Protein AF-A0A350M1U0-F1 (afdb_monomer_lite)

Radius of gyration: 20.66 Å; chains: 1; bounding box: 63×31×52 Å

Sequence (130 aa):
IVILSIAILFTYACSKQEGCIDPNAANYIYEAKKNDGSCLYDLSFWMNTVIHGSVNIMVDQAYRGTLNCAWNSSHPTCGVDTLINTGYQCVLNVAMVPGNHFVRVEAEDGTVWENTYLLKENCLSILITD

Secondary structure (DSSP, 8-state):
-HHHHHHHHHHHTT---BSB--TTSTTB-TT-SB--S---EEEEEEESS---SEEEEEETTEEEEEEE-EE-----SSSS-TT----EEEEEEEEE-SEEEEEEEEETTS-EEEEEEEEPTT--EEEE--

Structure (mmCIF, N/CA/C/O backbone):
data_AF-A0A350M1U0-F1
#
_entry.id   AF-A0A350M1U0-F1
#
loop_
_atom_site.group_PDB
_atom_site.id
_atom_site.type_symbol
_atom_site.label_atom_id
_atom_site.label_alt_id
_atom_site.label_comp_id
_atom_site.label_asym_id
_atom_site.label_entity_id
_atom_site.label_seq_id
_atom_site.pdbx_PDB_ins_code
_atom_site.Cartn_x
_atom_site.Cartn_y
_atom_site.Cartn_z
_atom_site.occupancy
_atom_site.B_iso_or_equiv
_atom_site.auth_seq_id
_atom_site.auth_comp_id
_atom_site.auth_asym_id
_atom_site.auth_atom_id
_atom_site.pdbx_PDB_model_num
ATOM 1 N N . ILE A 1 1 ? -46.082 -15.752 26.859 1.00 55.91 1 ILE A N 1
ATOM 2 C CA . ILE A 1 1 ? -45.962 -14.671 25.847 1.00 55.91 1 ILE A CA 1
ATOM 3 C C . ILE A 1 1 ? -44.896 -13.650 26.261 1.00 55.91 1 ILE A C 1
ATOM 5 O O . ILE A 1 1 ? -43.958 -13.481 25.503 1.00 55.91 1 ILE A O 1
ATOM 9 N N . VAL A 1 2 ? -44.928 -13.095 27.484 1.00 53.41 2 VAL A N 1
ATOM 10 C CA . VAL A 1 2 ? -43.945 -12.088 27.966 1.00 53.41 2 VAL A CA 1
ATOM 11 C C . VAL A 1 2 ? -42.475 -12.568 27.956 1.00 53.41 2 VAL A C 1
ATOM 13 O O . VAL A 1 2 ? -41.586 -11.801 27.596 1.00 53.41 2 VAL A O 1
ATOM 16 N N . ILE A 1 3 ? -42.214 -13.845 28.265 1.00 56.62 3 ILE A N 1
ATOM 17 C CA . ILE A 1 3 ? -40.852 -14.423 28.341 1.00 56.62 3 ILE A CA 1
ATOM 18 C C . ILE A 1 3 ? -40.185 -14.542 26.954 1.00 56.62 3 ILE A C 1
ATOM 20 O O . ILE A 1 3 ? -38.980 -14.339 26.832 1.00 56.62 3 ILE A O 1
ATOM 24 N N . LEU A 1 4 ? -40.967 -14.799 25.895 1.00 54.62 4 LEU A N 1
ATOM 25 C CA . LEU A 1 4 ? -40.452 -14.936 24.525 1.00 54.62 4 LEU A CA 1
ATOM 26 C C . LEU A 1 4 ? -40.030 -13.571 23.952 1.00 54.62 4 LEU A C 1
ATOM 28 O O . LEU A 1 4 ? -39.007 -13.464 23.291 1.00 54.62 4 LEU A O 1
ATOM 32 N N . SER A 1 5 ? -40.771 -12.510 24.283 1.00 57.56 5 SER A N 1
ATOM 33 C CA . SER A 1 5 ? -40.468 -11.122 23.906 1.00 57.56 5 SER A CA 1
ATOM 34 C C . SER A 1 5 ? -39.248 -10.530 24.629 1.00 57.56 5 SER A C 1
ATOM 36 O O . SER A 1 5 ? -38.526 -9.735 24.035 1.00 57.56 5 SER A O 1
ATOM 38 N N . ILE A 1 6 ? -38.967 -10.941 25.874 1.00 57.84 6 ILE A N 1
ATOM 39 C CA . ILE A 1 6 ? -37.757 -10.519 26.607 1.00 57.84 6 ILE A CA 1
ATOM 40 C C . ILE A 1 6 ? -36.511 -11.212 26.037 1.00 57.84 6 ILE A C 1
ATOM 42 O O . ILE A 1 6 ? -35.481 -10.566 25.869 1.00 57.84 6 ILE A O 1
ATOM 46 N N . ALA A 1 7 ? -36.606 -12.493 25.667 1.00 57.97 7 ALA A N 1
ATOM 47 C CA . ALA A 1 7 ? -35.510 -13.210 25.012 1.00 57.97 7 ALA A CA 1
ATOM 48 C C . ALA A 1 7 ? -35.119 -12.567 23.669 1.00 57.97 7 ALA A C 1
ATOM 50 O O . ALA A 1 7 ? -33.934 -12.419 23.383 1.00 57.97 7 ALA A O 1
ATOM 51 N N . ILE A 1 8 ? -36.105 -12.100 22.894 1.00 56.84 8 ILE A N 1
ATOM 52 C CA . ILE A 1 8 ? -35.867 -11.362 21.647 1.00 56.84 8 ILE A CA 1
ATOM 53 C C . ILE A 1 8 ? -35.133 -10.041 21.952 1.00 56.84 8 ILE A C 1
ATOM 55 O O . ILE A 1 8 ? -34.097 -9.775 21.351 1.00 56.84 8 ILE A O 1
ATOM 59 N N . LEU A 1 9 ? -35.561 -9.269 22.959 1.00 54.69 9 LEU A N 1
ATOM 60 C CA . LEU A 1 9 ? -34.880 -8.027 23.373 1.00 54.69 9 LEU A CA 1
ATOM 61 C C . LEU A 1 9 ? -33.425 -8.244 23.842 1.00 54.69 9 LEU A C 1
ATOM 63 O O . LEU A 1 9 ? -32.564 -7.414 23.552 1.00 54.69 9 LEU A O 1
ATOM 67 N N . PHE A 1 10 ? -33.119 -9.363 24.507 1.00 54.66 10 PHE A N 1
ATOM 68 C CA . PHE A 1 10 ? -31.750 -9.693 24.935 1.00 54.66 10 PHE A CA 1
ATOM 69 C C . PHE A 1 10 ? -30.839 -10.158 23.791 1.00 54.66 10 PHE A C 1
ATOM 71 O O . PHE A 1 10 ? -29.629 -9.957 23.870 1.00 54.66 10 PHE A O 1
ATOM 78 N N . THR A 1 11 ? -31.388 -10.733 22.717 1.00 54.62 11 THR A N 1
ATOM 79 C CA . THR A 1 11 ? -30.583 -11.121 21.543 1.00 54.62 11 THR A CA 1
ATOM 80 C C . THR A 1 11 ? -30.165 -9.937 20.667 1.00 54.62 11 THR A C 1
ATOM 82 O O . THR A 1 11 ? -29.134 -10.014 20.007 1.00 54.62 11 THR A O 1
ATOM 85 N N . TYR A 1 12 ? -30.903 -8.820 20.703 1.00 57.28 12 TYR A N 1
ATOM 86 C CA . TYR A 1 12 ? -30.567 -7.601 19.950 1.00 57.28 12 TYR A CA 1
ATOM 87 C C . TYR A 1 12 ? -29.674 -6.618 20.724 1.00 57.28 12 TYR A C 1
ATOM 89 O O . TYR A 1 12 ? -29.024 -5.775 20.114 1.00 57.28 12 TYR A O 1
ATOM 97 N N . ALA A 1 13 ? -29.578 -6.732 22.054 1.00 56.41 13 ALA A N 1
ATOM 98 C CA . ALA A 1 13 ? -28.771 -5.826 22.882 1.00 56.41 13 ALA A CA 1
ATOM 99 C C . ALA A 1 13 ? -27.245 -6.024 22.744 1.00 56.41 13 ALA A C 1
ATOM 101 O O . ALA A 1 13 ? -26.467 -5.252 23.304 1.00 56.41 13 ALA A O 1
ATOM 102 N N . CYS A 1 14 ? -26.803 -7.043 22.004 1.00 61.19 14 CYS A N 1
ATOM 103 C CA . CYS A 1 14 ? -25.392 -7.331 21.761 1.00 61.19 14 CYS A CA 1
ATOM 104 C C . CYS A 1 14 ? -25.128 -7.621 20.277 1.00 61.19 14 CYS A C 1
ATOM 106 O O . CYS A 1 14 ? -24.394 -8.546 19.936 1.00 61.19 14 CYS A O 1
ATOM 108 N N . SER A 1 15 ? -25.690 -6.823 19.362 1.00 63.97 15 SER A N 1
ATOM 109 C CA . SER A 1 15 ? -25.039 -6.658 18.061 1.00 63.97 15 SER A CA 1
ATOM 110 C C . SER A 1 15 ? -23.748 -5.883 18.316 1.00 63.97 15 SER A C 1
ATOM 112 O O . SER A 1 15 ? -23.708 -4.653 18.251 1.00 63.97 15 SER A O 1
ATOM 114 N N . LYS A 1 16 ? -22.699 -6.596 18.735 1.00 66.69 16 LYS A N 1
ATOM 115 C CA . LYS A 1 16 ? -21.353 -6.042 18.790 1.00 66.69 16 LYS A CA 1
ATOM 116 C C . LYS A 1 16 ? -21.065 -5.564 17.377 1.00 66.69 16 LYS A C 1
ATOM 118 O O . LYS A 1 16 ? -20.960 -6.379 16.472 1.00 66.69 16 LYS A O 1
ATOM 123 N N . GLN A 1 17 ? -21.070 -4.254 17.182 1.00 81.38 17 GLN A N 1
ATOM 124 C CA . GLN A 1 17 ? -20.824 -3.684 15.874 1.00 81.38 17 GLN A CA 1
ATOM 125 C C . GLN A 1 17 ? -19.356 -3.948 15.567 1.00 81.38 17 GLN A C 1
ATOM 127 O O . GLN A 1 17 ? -18.468 -3.374 16.202 1.00 81.38 17 GLN A O 1
ATOM 132 N N . GLU A 1 18 ? -19.123 -4.941 14.719 1.00 89.50 18 GLU A N 1
ATOM 133 C CA . GLU A 1 18 ? -17.804 -5.289 14.215 1.00 89.50 18 GLU A CA 1
ATOM 134 C C . GLU A 1 18 ? -17.608 -4.574 12.878 1.00 89.50 18 GLU A C 1
ATOM 136 O O . GLU A 1 18 ? -18.566 -4.345 12.137 1.00 89.50 18 GLU A O 1
ATOM 141 N N . GLY A 1 19 ? -16.383 -4.141 12.627 1.00 90.50 19 GLY A N 1
ATOM 142 C CA . GLY A 1 19 ? -16.031 -3.325 11.475 1.00 90.50 19 GLY A CA 1
ATOM 143 C C . GLY A 1 19 ? -14.646 -2.732 11.657 1.00 90.50 19 GLY A C 1
ATOM 144 O O . GLY A 1 19 ? -14.083 -2.804 12.753 1.00 90.50 19 GLY A O 1
ATOM 145 N N . CYS A 1 20 ? -14.099 -2.110 10.617 1.00 93.69 20 CYS A N 1
ATOM 146 C CA . CYS A 1 20 ? -12.825 -1.428 10.761 1.00 93.69 20 CYS A CA 1
ATOM 147 C C . CYS A 1 20 ? -12.945 -0.252 11.746 1.00 93.69 20 CYS A C 1
ATOM 149 O O . CYS A 1 20 ? -13.771 0.642 11.563 1.00 93.69 20 CYS A O 1
ATOM 151 N N . ILE A 1 21 ? -12.103 -0.250 12.782 1.00 93.19 21 ILE A N 1
ATOM 152 C CA . ILE A 1 21 ? -12.058 0.809 13.808 1.00 93.19 21 ILE A CA 1
ATOM 153 C C . ILE A 1 21 ? -10.885 1.779 13.616 1.00 93.19 21 ILE A C 1
ATOM 155 O O . ILE A 1 21 ? -10.698 2.670 14.443 1.00 93.19 21 ILE A O 1
ATOM 159 N N . ASP A 1 22 ? -10.078 1.594 12.568 1.00 90.56 22 ASP A N 1
ATOM 160 C CA . ASP A 1 22 ? -8.962 2.485 12.255 1.00 90.56 22 ASP A CA 1
ATOM 161 C C . ASP A 1 22 ? -9.478 3.716 11.487 1.00 90.56 22 ASP A C 1
ATOM 163 O O . ASP A 1 22 ? -9.986 3.550 10.377 1.00 90.56 22 ASP A O 1
ATOM 167 N N . PRO A 1 23 ? -9.362 4.941 12.036 1.00 90.19 23 PRO A N 1
ATOM 168 C CA . PRO A 1 23 ? -9.839 6.159 11.379 1.00 90.19 23 PRO A CA 1
ATOM 169 C C . PRO A 1 23 ? -9.092 6.507 10.083 1.00 90.19 23 PRO A C 1
ATOM 171 O O . PRO A 1 23 ? -9.576 7.341 9.322 1.00 90.19 23 PRO A O 1
ATOM 174 N N . ASN A 1 24 ? -7.933 5.899 9.827 1.00 85.62 24 ASN A N 1
ATOM 175 C CA . ASN A 1 24 ? -7.175 6.090 8.592 1.00 85.62 24 ASN A CA 1
ATOM 176 C C . ASN A 1 24 ? -7.555 5.079 7.495 1.00 85.62 24 ASN A C 1
ATOM 178 O O . ASN A 1 24 ? -7.043 5.174 6.380 1.00 85.62 24 ASN A O 1
ATOM 182 N N . ALA A 1 25 ? -8.411 4.096 7.793 1.00 88.00 25 ALA A N 1
ATOM 183 C CA . ALA A 1 25 ? -8.886 3.141 6.801 1.00 88.00 25 ALA A CA 1
ATOM 184 C C . ALA A 1 25 ? -10.024 3.734 5.957 1.00 88.00 25 ALA A C 1
ATOM 186 O O . ALA A 1 25 ? -10.938 4.383 6.469 1.00 88.00 25 ALA A O 1
ATOM 187 N N . ALA A 1 26 ? -10.030 3.428 4.661 1.00 88.19 26 ALA A N 1
ATOM 188 C CA . ALA A 1 26 ? -11.053 3.857 3.709 1.00 88.19 26 ALA A CA 1
ATOM 189 C C . ALA A 1 26 ? -12.461 3.326 4.049 1.00 88.19 26 ALA A C 1
ATOM 191 O O . ALA A 1 26 ? -13.465 3.900 3.632 1.00 88.19 26 ALA A O 1
ATOM 192 N N . ASN A 1 27 ? -12.549 2.235 4.815 1.00 91.00 27 ASN A N 1
ATOM 193 C CA . ASN A 1 27 ? -13.795 1.618 5.272 1.00 91.00 27 ASN A CA 1
ATOM 194 C C . ASN A 1 27 ? -13.999 1.718 6.796 1.00 91.00 27 ASN A C 1
ATOM 196 O O . ASN A 1 27 ? -14.627 0.840 7.389 1.00 91.00 27 ASN A O 1
ATOM 200 N N . TYR A 1 28 ? -13.472 2.769 7.432 1.00 92.12 28 TYR A N 1
ATOM 201 C CA . TYR A 1 28 ? -13.704 3.053 8.848 1.00 92.12 28 TYR A CA 1
ATOM 202 C C . TYR A 1 28 ? -15.202 3.126 9.194 1.00 92.12 28 TYR A C 1
ATOM 204 O O . TYR A 1 28 ? -15.974 3.847 8.558 1.00 92.12 28 TYR A O 1
ATOM 212 N N . ILE A 1 29 ? -15.610 2.422 10.253 1.00 93.44 29 ILE A N 1
ATOM 213 C CA . ILE A 1 29 ? -16.973 2.443 10.790 1.00 93.44 29 ILE A CA 1
ATOM 214 C C . ILE A 1 29 ? -16.924 3.034 12.197 1.00 93.44 29 ILE A C 1
ATOM 216 O O . ILE A 1 29 ? -16.555 2.359 13.154 1.00 93.44 29 ILE A O 1
ATOM 220 N N . TYR A 1 30 ? -17.350 4.291 12.343 1.00 93.12 30 TYR A N 1
ATOM 221 C CA . TYR A 1 30 ? -17.261 5.018 13.618 1.00 93.12 30 TYR A CA 1
ATOM 222 C C . TYR A 1 30 ? -18.030 4.364 14.776 1.00 93.12 30 TYR A C 1
ATOM 224 O O . TYR A 1 30 ? -17.680 4.535 15.942 1.00 93.12 30 TYR A O 1
ATOM 232 N N . GLU A 1 31 ? -19.087 3.617 14.463 1.00 90.19 31 GLU A N 1
ATOM 233 C CA . GLU A 1 31 ? -19.906 2.917 15.451 1.00 90.19 31 GLU A CA 1
ATOM 234 C C . GLU A 1 31 ? -19.348 1.527 15.810 1.00 90.19 31 GLU A C 1
ATOM 236 O O . GLU A 1 31 ? -19.786 0.918 16.793 1.00 90.19 31 GLU A O 1
ATOM 241 N N . ALA A 1 32 ? -18.380 1.008 15.041 1.00 88.94 32 ALA A N 1
ATOM 242 C CA . ALA A 1 32 ? -17.771 -0.284 15.312 1.00 88.94 32 ALA A CA 1
ATOM 243 C C . ALA A 1 32 ? -16.971 -0.235 16.620 1.00 88.94 32 ALA A C 1
ATOM 245 O O . ALA A 1 32 ? -16.130 0.629 16.854 1.00 88.94 32 ALA A O 1
ATOM 246 N N . LYS A 1 33 ? -17.241 -1.201 17.499 1.00 87.94 33 LYS A N 1
ATOM 247 C CA . LYS A 1 33 ? -16.603 -1.325 18.821 1.00 87.94 33 LYS A CA 1
ATOM 248 C C . LYS A 1 33 ? -15.516 -2.393 18.848 1.00 87.94 33 LYS A C 1
ATOM 250 O O . LYS A 1 33 ? -14.849 -2.566 19.868 1.00 87.94 33 LYS A O 1
ATOM 255 N N . LYS A 1 34 ? -15.369 -3.159 17.768 1.00 88.62 34 LYS A N 1
ATOM 256 C CA . LYS A 1 34 ? -14.341 -4.188 17.616 1.00 88.62 34 LYS A CA 1
ATOM 257 C C . LYS A 1 34 ? -13.904 -4.273 16.163 1.00 88.62 34 LYS A C 1
ATOM 259 O O . LYS A 1 34 ? -14.752 -4.392 15.287 1.00 88.62 34 LYS A O 1
ATOM 264 N N . ASN A 1 35 ? -12.586 -4.278 15.967 1.00 90.00 35 ASN A N 1
ATOM 265 C CA . ASN A 1 35 ? -11.985 -4.538 14.669 1.00 90.00 35 ASN A CA 1
ATOM 266 C C . ASN A 1 35 ? -12.356 -5.950 14.194 1.00 90.00 35 ASN A C 1
ATOM 268 O O . ASN A 1 35 ? -12.168 -6.917 14.941 1.00 90.00 35 ASN A O 1
ATOM 272 N N . ASP A 1 36 ? -12.872 -6.058 12.976 1.00 89.88 36 ASP A N 1
ATOM 273 C CA . ASP A 1 36 ? -13.148 -7.326 12.294 1.00 89.88 36 ASP A CA 1
ATOM 274 C C . ASP A 1 36 ? -12.000 -7.769 11.368 1.00 89.88 36 ASP A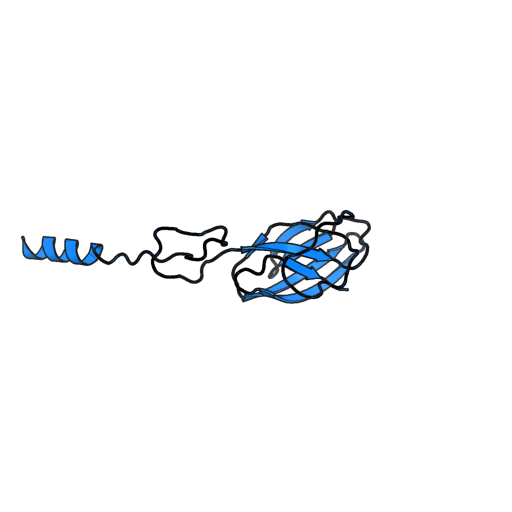 C 1
ATOM 276 O O . ASP A 1 36 ? -12.054 -8.857 10.801 1.00 89.88 36 ASP A O 1
ATOM 280 N N . GLY A 1 37 ? -10.948 -6.951 11.235 1.00 87.94 37 GLY A N 1
ATOM 281 C CA . GLY A 1 37 ? -9.810 -7.209 10.352 1.00 87.94 37 GLY A CA 1
ATOM 282 C C . GLY A 1 37 ? -10.076 -6.865 8.884 1.00 87.94 37 GLY A C 1
ATOM 283 O O . GLY A 1 37 ? -9.249 -7.185 8.036 1.00 87.94 37 GLY A O 1
ATOM 284 N N . SER A 1 38 ? -11.201 -6.212 8.569 1.00 90.44 38 SER A N 1
ATOM 285 C CA . SER A 1 38 ? -11.568 -5.831 7.199 1.00 90.44 38 SER A CA 1
ATOM 286 C C . SER A 1 38 ? -10.983 -4.491 6.747 1.00 90.44 38 SER A C 1
ATOM 288 O O . SER A 1 38 ? -11.303 -4.044 5.648 1.00 90.44 38 SER A O 1
ATOM 290 N N . CYS A 1 39 ? -10.169 -3.823 7.571 1.00 91.38 39 CYS A N 1
ATOM 291 C CA . CYS A 1 39 ? -9.636 -2.493 7.281 1.00 91.38 39 CYS A CA 1
ATOM 292 C C . CYS A 1 39 ? -8.943 -2.429 5.915 1.00 91.38 39 CYS A C 1
ATOM 294 O O . CYS A 1 39 ? -8.042 -3.214 5.630 1.00 91.38 39 CYS A O 1
ATOM 296 N N . LEU A 1 40 ? -9.364 -1.473 5.093 1.00 90.50 40 LEU A N 1
ATOM 297 C CA . LEU A 1 40 ? -8.817 -1.194 3.776 1.00 90.50 40 LEU A CA 1
ATOM 298 C C . LEU A 1 40 ? -8.027 0.106 3.827 1.00 90.50 40 LEU A C 1
ATOM 300 O O . LEU A 1 40 ? -8.553 1.131 4.254 1.00 90.50 40 LEU A O 1
ATOM 304 N N . TYR A 1 41 ? -6.790 0.077 3.353 1.00 85.44 41 TYR A N 1
ATOM 305 C CA . TYR A 1 41 ? -5.919 1.246 3.299 1.00 85.44 41 TYR A CA 1
ATOM 306 C C . TYR A 1 41 ? -5.620 1.604 1.849 1.00 85.44 41 TYR A C 1
ATOM 308 O O . TYR A 1 41 ? -5.337 0.714 1.043 1.00 85.44 41 TYR A O 1
ATOM 316 N N . ASP A 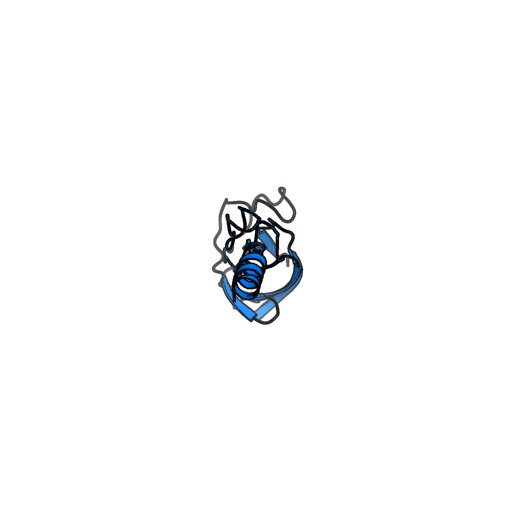1 42 ? -5.688 2.896 1.527 1.00 84.00 42 ASP A N 1
ATOM 317 C CA . ASP A 1 42 ? -5.346 3.403 0.201 1.00 84.00 42 ASP A CA 1
ATOM 318 C C . ASP A 1 42 ? -3.831 3.364 0.010 1.00 84.00 42 ASP A C 1
ATOM 320 O O . ASP A 1 42 ? -3.074 4.121 0.619 1.00 84.00 42 ASP A O 1
ATOM 324 N N . LEU A 1 43 ? -3.389 2.444 -0.839 1.00 79.19 43 LEU A N 1
ATOM 325 C CA . LEU A 1 43 ? -1.985 2.224 -1.131 1.00 79.19 43 LEU A CA 1
ATOM 326 C C . LEU A 1 43 ? -1.555 3.002 -2.375 1.00 79.19 43 LEU A C 1
ATOM 328 O O . LEU A 1 43 ? -2.235 2.925 -3.391 1.00 79.19 43 LEU A O 1
ATOM 332 N N . SER A 1 44 ? -0.405 3.675 -2.314 1.00 77.38 44 SER A N 1
ATOM 333 C CA . SER A 1 44 ? 0.285 4.323 -3.437 1.00 77.38 44 SER A CA 1
ATOM 334 C C . SER A 1 44 ? 1.561 3.570 -3.830 1.00 77.38 44 SER A C 1
ATOM 336 O O . SER A 1 44 ? 2.385 3.228 -2.983 1.00 77.38 44 SER A O 1
ATOM 338 N N . PHE A 1 45 ? 1.785 3.368 -5.123 1.00 76.69 45 PHE A N 1
ATOM 339 C CA . PHE A 1 45 ? 2.999 2.730 -5.639 1.00 76.69 45 PHE A CA 1
ATOM 340 C C . PHE A 1 45 ? 4.068 3.779 -6.005 1.00 76.69 45 PHE A C 1
ATOM 342 O O . PHE A 1 45 ? 3.755 4.901 -6.394 1.00 76.69 45 PHE A O 1
ATOM 349 N N . TRP A 1 46 ? 5.346 3.449 -5.839 1.00 72.62 46 TRP A N 1
ATOM 350 C CA . TRP A 1 46 ? 6.480 4.340 -6.116 1.00 72.62 46 TRP A CA 1
ATOM 351 C C . TRP A 1 46 ? 7.569 3.583 -6.856 1.00 72.62 46 TRP A C 1
ATOM 353 O O . TRP A 1 46 ? 7.734 2.393 -6.611 1.00 72.62 46 TRP A O 1
ATOM 363 N N . MET A 1 47 ? 8.322 4.256 -7.729 1.00 71.19 47 MET A N 1
ATOM 364 C CA . MET A 1 47 ? 9.436 3.643 -8.460 1.00 71.19 47 MET A CA 1
ATOM 365 C C . MET A 1 47 ? 10.679 4.541 -8.394 1.00 71.19 47 MET A C 1
ATOM 367 O O . MET A 1 47 ? 10.591 5.762 -8.541 1.00 71.19 47 MET A O 1
ATOM 371 N N . ASN A 1 48 ? 11.844 3.942 -8.141 1.00 64.56 48 ASN A N 1
ATOM 372 C CA . ASN A 1 48 ? 13.139 4.639 -8.069 1.00 64.56 48 ASN A CA 1
ATOM 373 C C . ASN A 1 48 ? 13.784 4.853 -9.453 1.00 64.56 48 ASN A C 1
ATOM 375 O O . ASN A 1 48 ? 14.599 5.761 -9.612 1.00 64.56 48 ASN A O 1
ATOM 379 N N . THR A 1 49 ? 13.410 4.046 -10.444 1.00 61.53 49 THR A N 1
ATOM 380 C CA . THR A 1 49 ? 13.964 4.079 -11.801 1.00 61.53 49 THR A CA 1
ATOM 381 C C . THR A 1 49 ? 13.049 4.825 -12.767 1.00 61.53 49 THR A C 1
ATOM 383 O O . THR A 1 49 ? 11.825 4.857 -12.621 1.00 61.53 49 THR A O 1
ATOM 386 N N . VAL A 1 50 ? 13.662 5.463 -13.766 1.00 60.38 50 VAL A N 1
ATOM 387 C CA . VAL A 1 50 ? 12.937 6.158 -14.824 1.00 60.38 50 VAL A CA 1
ATOM 388 C C . VAL A 1 50 ? 12.206 5.136 -15.685 1.00 60.38 50 VAL A C 1
ATOM 390 O O . VAL A 1 50 ? 12.837 4.407 -16.446 1.00 60.38 50 VAL A O 1
ATOM 393 N N . ILE A 1 51 ? 10.877 5.143 -15.632 1.00 62.53 51 ILE A N 1
ATOM 394 C CA . ILE A 1 51 ? 10.066 4.481 -16.649 1.00 62.53 51 ILE A CA 1
ATOM 395 C C . ILE A 1 51 ? 9.500 5.552 -17.569 1.00 62.53 51 ILE A C 1
ATOM 397 O O . ILE A 1 51 ? 8.691 6.385 -17.164 1.00 62.53 51 ILE A O 1
ATOM 401 N N . HIS A 1 52 ? 9.951 5.544 -18.822 1.00 58.09 52 HIS A N 1
ATOM 402 C CA . HIS A 1 52 ? 9.385 6.365 -19.887 1.00 58.09 52 HIS A CA 1
ATOM 403 C C . HIS A 1 52 ? 8.161 5.647 -20.468 1.00 58.09 52 HIS A C 1
ATOM 405 O O . HIS A 1 52 ? 8.217 5.138 -21.582 1.00 58.09 52 HIS A O 1
ATOM 411 N N . GLY A 1 53 ? 7.074 5.549 -19.703 1.00 66.88 53 GLY A N 1
ATOM 412 C CA . GLY A 1 53 ? 5.877 4.863 -20.179 1.00 66.88 53 GLY A CA 1
ATOM 413 C C . GLY A 1 53 ? 4.857 4.551 -19.098 1.00 66.88 53 GLY A C 1
ATOM 414 O O . GLY A 1 53 ? 5.027 4.876 -17.920 1.00 66.88 53 GLY A O 1
ATOM 415 N N . SER A 1 54 ? 3.776 3.921 -19.536 1.00 76.56 54 SER A N 1
ATOM 416 C CA . SER A 1 54 ? 2.734 3.395 -18.667 1.00 76.56 54 SER A CA 1
ATOM 417 C C . SER A 1 54 ? 3.123 1.999 -18.165 1.00 76.56 54 SER A C 1
ATOM 419 O O . SER A 1 54 ? 3.603 1.177 -18.945 1.00 76.56 54 SER A O 1
ATOM 421 N N . VAL A 1 55 ? 2.901 1.707 -16.879 1.00 83.00 55 VAL A N 1
ATOM 422 C CA . VAL A 1 55 ? 3.111 0.359 -16.314 1.00 83.00 55 VAL A CA 1
ATOM 423 C C . VAL A 1 55 ? 1.822 -0.222 -15.761 1.00 83.00 55 VAL A C 1
ATOM 425 O O . VAL A 1 55 ? 1.040 0.464 -15.112 1.00 83.00 55 VAL A O 1
ATOM 428 N N . ASN A 1 56 ? 1.583 -1.502 -16.001 1.00 88.56 56 ASN A N 1
ATOM 429 C CA . ASN A 1 56 ? 0.431 -2.223 -15.483 1.00 88.56 56 ASN A CA 1
ATOM 430 C C . ASN A 1 56 ? 0.760 -2.812 -14.114 1.00 88.56 56 ASN A C 1
ATOM 432 O O . ASN A 1 56 ? 1.747 -3.530 -13.970 1.00 88.56 56 ASN A O 1
ATOM 436 N N . ILE A 1 57 ? -0.086 -2.541 -13.122 1.00 87.56 57 ILE A N 1
ATOM 437 C CA . ILE A 1 57 ? 0.040 -3.097 -11.776 1.00 87.56 57 ILE A CA 1
ATOM 438 C C . ILE A 1 57 ? -0.935 -4.248 -11.611 1.00 87.56 57 ILE A C 1
ATOM 440 O O . ILE A 1 57 ? -2.152 -4.092 -11.747 1.00 87.56 57 ILE A O 1
ATOM 444 N N . MET A 1 58 ? -0.390 -5.403 -11.255 1.00 90.38 58 MET A N 1
ATOM 445 C CA . MET A 1 58 ? -1.139 -6.560 -10.801 1.00 90.38 58 MET A CA 1
ATOM 446 C C . MET A 1 58 ? -0.806 -6.845 -9.344 1.00 90.38 58 MET A C 1
ATOM 448 O O . MET A 1 58 ? 0.349 -6.797 -8.932 1.00 90.38 58 MET A O 1
ATOM 452 N N . VAL A 1 59 ? -1.833 -7.160 -8.567 1.00 89.62 59 VAL A N 1
ATOM 453 C CA . VAL A 1 59 ? -1.719 -7.494 -7.150 1.00 89.62 59 VAL A CA 1
ATOM 454 C C . VAL A 1 59 ? -2.513 -8.761 -6.902 1.00 89.62 59 VAL A C 1
ATOM 456 O O . VAL A 1 59 ? -3.696 -8.805 -7.235 1.00 89.62 59 VAL A O 1
ATOM 459 N N . ASP A 1 60 ? -1.867 -9.783 -6.348 1.00 91.38 60 ASP A N 1
ATOM 460 C CA . ASP A 1 60 ? -2.435 -11.119 -6.137 1.00 91.38 60 ASP A CA 1
ATOM 461 C C . ASP A 1 60 ? -3.120 -11.655 -7.401 1.00 91.38 60 ASP A C 1
ATOM 463 O O . ASP A 1 60 ? -4.250 -12.135 -7.375 1.00 91.38 60 ASP A O 1
ATOM 467 N N . GLN A 1 61 ? -2.431 -11.513 -8.540 1.00 89.56 61 GLN A N 1
ATOM 468 C CA . GLN A 1 61 ? -2.906 -11.918 -9.872 1.00 89.56 61 GLN A CA 1
ATOM 469 C C . GLN A 1 61 ? -4.132 -11.143 -10.395 1.00 89.56 61 GLN A C 1
ATOM 471 O O . GLN A 1 61 ? -4.649 -11.467 -11.463 1.00 89.56 61 GLN A O 1
ATOM 476 N N . ALA A 1 62 ? -4.575 -10.093 -9.703 1.00 90.94 62 ALA A N 1
ATOM 477 C CA . ALA A 1 62 ? -5.625 -9.198 -10.170 1.00 90.94 62 ALA A CA 1
ATOM 478 C C . ALA A 1 62 ? -5.023 -7.907 -10.731 1.00 90.94 62 ALA A C 1
ATOM 480 O O . ALA A 1 62 ? -4.271 -7.211 -10.048 1.00 90.94 62 ALA A O 1
ATOM 481 N N . TYR A 1 63 ? -5.390 -7.553 -11.961 1.00 90.75 63 TYR A N 1
ATOM 482 C CA . 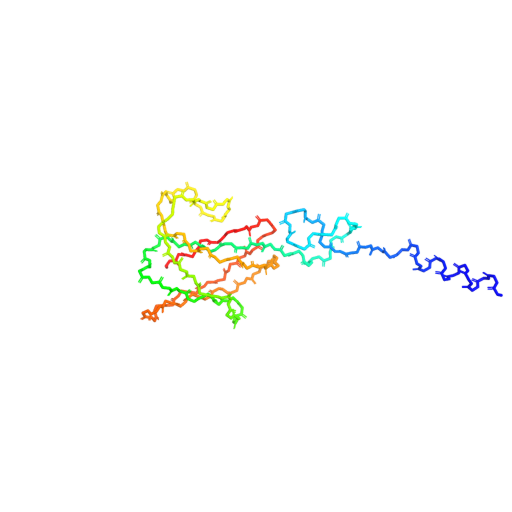TYR A 1 63 ? -5.053 -6.251 -12.530 1.00 90.75 63 TYR A CA 1
ATOM 483 C C . TYR A 1 63 ? -5.736 -5.132 -11.731 1.00 90.75 63 TYR A C 1
ATOM 485 O O . TYR A 1 63 ? -6.951 -5.155 -11.523 1.00 90.75 63 TYR A O 1
ATOM 493 N N . ARG A 1 64 ? -4.947 -4.164 -11.258 1.00 89.06 64 ARG A N 1
ATOM 494 C CA . ARG A 1 64 ? -5.422 -3.026 -10.456 1.00 89.06 64 ARG A CA 1
ATOM 495 C C . ARG A 1 64 ? -5.519 -1.738 -11.252 1.00 89.06 64 ARG A C 1
ATOM 497 O O . ARG A 1 64 ? -6.346 -0.893 -10.926 1.00 89.06 64 ARG A O 1
ATOM 504 N N . GLY A 1 65 ? -4.701 -1.592 -12.284 1.00 86.62 65 GLY A N 1
ATOM 505 C CA . GLY A 1 65 ? -4.707 -0.406 -13.119 1.00 86.62 65 GLY A CA 1
ATOM 506 C C . GLY A 1 65 ? -3.388 -0.200 -13.836 1.00 86.62 65 GLY A C 1
ATOM 507 O O . GLY A 1 65 ? -2.414 -0.927 -13.632 1.00 86.62 65 GLY A O 1
ATOM 508 N N . THR A 1 66 ? -3.381 0.827 -14.671 1.00 83.38 66 THR A N 1
ATOM 509 C CA . THR A 1 66 ? -2.189 1.307 -15.354 1.00 83.38 66 THR A CA 1
ATOM 510 C C . THR A 1 66 ? -1.721 2.581 -14.668 1.00 83.38 66 THR A C 1
ATOM 512 O O . THR A 1 66 ? -2.467 3.550 -14.535 1.00 83.38 66 THR A O 1
ATOM 515 N N . LEU A 1 67 ? -0.479 2.560 -14.216 1.00 76.75 67 LEU A N 1
ATOM 516 C CA . LEU A 1 67 ? 0.237 3.695 -13.684 1.00 76.75 67 LEU A CA 1
ATOM 517 C C . LEU A 1 67 ? 0.827 4.520 -14.815 1.00 76.75 67 LEU A C 1
ATOM 519 O O . LEU A 1 67 ? 1.575 4.006 -15.643 1.00 76.75 67 LEU A O 1
ATOM 523 N N . ASN A 1 68 ? 0.541 5.817 -14.794 1.00 73.12 68 ASN A N 1
ATOM 524 C CA . ASN A 1 68 ? 1.294 6.793 -15.563 1.00 73.12 68 ASN A CA 1
ATOM 525 C C . ASN A 1 68 ? 2.328 7.409 -14.631 1.00 73.12 68 ASN A C 1
ATOM 527 O O . ASN A 1 68 ? 1.985 8.142 -13.703 1.00 73.12 68 ASN A O 1
ATOM 531 N N . CYS A 1 69 ? 3.588 7.071 -14.861 1.00 72.44 69 CYS A N 1
ATOM 532 C CA . CYS A 1 69 ? 4.691 7.611 -14.093 1.00 72.44 69 CYS A CA 1
ATOM 533 C C . CYS A 1 69 ? 5.028 9.009 -14.615 1.00 72.44 69 CYS A C 1
ATOM 535 O O . CYS A 1 69 ? 5.301 9.202 -15.799 1.00 72.44 69 CYS A O 1
ATOM 537 N N . ALA A 1 70 ? 5.008 9.995 -13.725 1.00 67.50 70 ALA A N 1
ATOM 538 C CA . ALA A 1 70 ? 5.480 11.340 -14.013 1.00 67.50 70 ALA A CA 1
ATOM 539 C C . ALA A 1 70 ? 6.529 11.732 -12.973 1.00 67.50 70 ALA A C 1
ATOM 541 O O . ALA A 1 70 ? 6.517 11.255 -11.835 1.00 67.50 70 ALA A O 1
ATOM 542 N N . TRP A 1 71 ? 7.451 12.609 -13.360 1.00 64.19 71 TRP A N 1
ATOM 543 C CA . TRP A 1 71 ? 8.376 13.187 -12.394 1.00 64.19 71 TRP A CA 1
ATOM 544 C C . TRP A 1 71 ? 7.573 14.006 -11.374 1.00 64.19 71 TRP A C 1
ATOM 546 O O . TRP A 1 71 ? 6.825 14.906 -11.758 1.00 64.19 71 TRP A O 1
ATOM 556 N N . ASN A 1 72 ? 7.695 13.685 -10.086 1.00 58.41 72 ASN A N 1
ATOM 557 C CA . ASN A 1 72 ? 7.041 14.420 -9.005 1.00 58.41 72 ASN A CA 1
ATOM 558 C C . ASN A 1 72 ? 8.018 14.582 -7.835 1.00 58.41 72 ASN A C 1
ATOM 560 O O . ASN A 1 72 ? 8.814 13.693 -7.549 1.00 58.41 72 ASN A O 1
ATOM 564 N N . SER A 1 73 ? 7.934 15.720 -7.153 1.00 56.81 73 SER A N 1
ATOM 565 C CA . SER A 1 73 ? 8.686 16.047 -5.940 1.00 56.81 73 SER A CA 1
ATOM 566 C C . SER A 1 73 ? 7.983 15.631 -4.638 1.00 56.81 73 SER A C 1
ATOM 568 O O . SER A 1 73 ? 8.480 15.926 -3.554 1.00 56.81 73 SER A O 1
ATOM 570 N N . SER A 1 74 ? 6.801 15.018 -4.717 1.00 56.53 74 SER A N 1
ATOM 571 C CA . SER A 1 74 ? 6.067 14.499 -3.556 1.00 56.53 74 SER A CA 1
ATOM 572 C C . SER A 1 74 ? 6.705 13.195 -3.082 1.00 56.53 74 SER A C 1
ATOM 574 O O . SER A 1 74 ? 7.253 12.462 -3.898 1.00 56.53 74 SER A O 1
ATOM 576 N N . HIS A 1 75 ? 6.648 12.905 -1.781 1.00 58.56 75 HIS A N 1
ATOM 577 C CA . HIS A 1 75 ? 7.351 11.775 -1.161 1.00 58.56 75 HIS A CA 1
ATOM 578 C C . HIS A 1 75 ? 6.370 10.847 -0.422 1.00 58.56 75 HIS A C 1
ATOM 580 O O . HIS A 1 75 ? 5.408 11.352 0.168 1.00 58.56 75 HIS A O 1
ATOM 586 N N . PRO A 1 76 ? 6.593 9.520 -0.410 1.00 55.47 76 PRO A N 1
ATOM 587 C CA . PRO A 1 76 ? 5.812 8.604 0.410 1.00 55.47 76 PRO A CA 1
ATOM 588 C C . PRO A 1 76 ? 6.057 8.827 1.905 1.00 55.47 76 PRO A C 1
ATOM 590 O O . PRO A 1 76 ? 7.164 9.144 2.336 1.00 55.47 76 PRO A O 1
ATOM 593 N N . THR A 1 77 ? 5.018 8.623 2.714 1.00 55.81 77 THR A N 1
ATOM 594 C CA . THR A 1 77 ? 5.055 8.792 4.177 1.00 55.81 77 THR A CA 1
ATOM 595 C C . THR A 1 77 ? 5.457 7.516 4.927 1.00 55.81 77 THR A C 1
ATOM 597 O O . THR A 1 77 ? 5.637 7.553 6.144 1.00 55.81 77 THR A O 1
ATOM 600 N N . CYS A 1 78 ? 5.616 6.385 4.230 1.00 55.94 78 CYS A N 1
ATOM 601 C CA . CYS A 1 78 ? 6.031 5.101 4.803 1.00 55.94 78 CYS A CA 1
ATOM 602 C C . CYS A 1 78 ? 6.633 4.162 3.735 1.00 55.94 78 CYS A C 1
ATOM 604 O O . CYS A 1 78 ? 6.434 4.378 2.542 1.00 55.94 78 CYS A O 1
ATOM 606 N N . GLY A 1 79 ? 7.342 3.109 4.165 1.00 53.06 79 GLY A N 1
ATOM 607 C CA . GLY A 1 79 ? 7.902 2.096 3.259 1.00 53.06 79 GLY A CA 1
ATOM 608 C C . GLY A 1 79 ? 9.239 2.507 2.636 1.00 53.06 79 GLY A C 1
ATOM 609 O O . GLY A 1 79 ? 9.277 2.948 1.502 1.00 53.06 79 GLY A O 1
ATOM 610 N N . VAL A 1 80 ? 10.305 2.316 3.422 1.00 56.12 80 VAL A N 1
ATOM 611 C CA . VAL A 1 80 ? 11.747 2.375 3.106 1.00 56.12 80 VAL A CA 1
ATOM 612 C C . VAL A 1 80 ? 12.300 3.553 2.284 1.00 56.12 80 VAL A C 1
ATOM 614 O O . VAL A 1 80 ? 12.014 3.763 1.116 1.00 56.12 80 VAL A O 1
ATOM 617 N N . ASP A 1 81 ? 13.250 4.199 2.959 1.00 49.31 81 ASP A N 1
ATOM 618 C CA . ASP A 1 81 ? 14.274 5.131 2.506 1.00 49.31 81 ASP A CA 1
ATOM 619 C C . ASP A 1 81 ? 13.841 6.568 2.184 1.00 49.31 81 ASP A C 1
ATOM 621 O O . ASP A 1 81 ? 13.780 7.014 1.043 1.00 49.31 81 ASP A O 1
ATOM 625 N N . THR A 1 82 ? 13.707 7.358 3.254 1.00 49.53 82 THR A N 1
ATOM 626 C CA . THR A 1 82 ? 13.738 8.833 3.255 1.00 49.53 82 THR A CA 1
ATOM 627 C C . THR A 1 82 ? 15.034 9.436 2.667 1.00 49.53 82 THR A C 1
ATOM 629 O O . THR A 1 82 ? 15.306 10.615 2.887 1.00 49.53 82 THR A O 1
ATOM 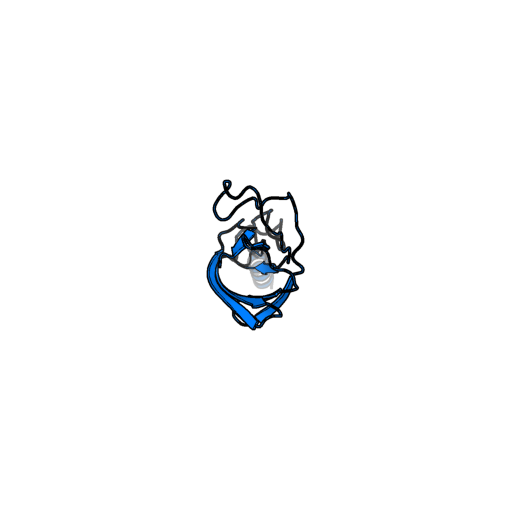632 N N . LEU A 1 83 ? 15.881 8.649 1.990 1.00 49.25 83 LEU A N 1
ATOM 633 C CA . LEU A 1 83 ? 17.158 9.067 1.404 1.00 49.25 83 LEU A CA 1
ATOM 634 C C . LEU A 1 83 ? 17.146 9.095 -0.134 1.00 49.25 83 LEU A C 1
ATOM 636 O O . LEU A 1 83 ? 18.077 9.649 -0.723 1.00 49.25 83 LEU A O 1
ATOM 640 N N . ILE A 1 84 ? 16.105 8.586 -0.804 1.00 52.22 84 ILE A N 1
ATOM 641 C CA . ILE A 1 84 ? 16.001 8.663 -2.271 1.00 52.22 84 ILE A CA 1
ATOM 642 C C . ILE A 1 84 ? 15.291 9.967 -2.665 1.00 52.22 84 ILE A C 1
ATOM 644 O O . ILE A 1 84 ? 14.115 9.992 -3.004 1.00 52.22 84 ILE A O 1
ATOM 648 N N . ASN A 1 85 ? 16.017 11.087 -2.614 1.00 46.75 85 ASN A N 1
ATOM 649 C CA . ASN A 1 85 ? 15.495 12.448 -2.843 1.00 46.75 85 ASN A CA 1
ATOM 650 C C . ASN A 1 85 ? 15.036 12.769 -4.287 1.00 46.75 85 ASN A C 1
ATOM 652 O O . ASN A 1 85 ? 14.705 13.919 -4.574 1.00 46.75 85 ASN A O 1
ATOM 656 N N . THR A 1 86 ? 15.010 11.795 -5.202 1.00 49.44 86 THR A N 1
ATOM 657 C CA . THR A 1 86 ? 14.607 11.979 -6.607 1.00 49.44 86 THR A CA 1
ATOM 658 C C . THR A 1 86 ? 14.115 10.659 -7.205 1.00 49.44 86 THR A C 1
ATOM 660 O O . THR A 1 86 ? 14.888 9.706 -7.267 1.00 49.44 86 THR A O 1
ATOM 663 N N . GLY A 1 87 ? 12.871 10.608 -7.685 1.00 56.25 87 GLY A N 1
ATOM 664 C CA . GLY A 1 87 ? 12.285 9.428 -8.330 1.00 56.25 87 GLY A CA 1
ATOM 665 C C . GLY A 1 87 ? 11.056 9.778 -9.171 1.00 56.25 87 GLY A C 1
ATOM 666 O O . GLY A 1 87 ? 10.676 10.947 -9.273 1.00 56.25 87 GLY A O 1
ATOM 667 N N . TYR A 1 88 ? 10.437 8.770 -9.784 1.00 62.09 88 TYR A N 1
ATOM 668 C CA . TYR A 1 88 ? 9.197 8.927 -10.547 1.00 62.09 88 TYR A CA 1
ATOM 669 C C . TYR A 1 88 ? 8.030 8.492 -9.667 1.00 62.09 88 TYR A C 1
ATOM 671 O O . TYR A 1 88 ? 7.999 7.371 -9.158 1.00 62.09 88 TYR A O 1
ATOM 679 N N . GLN A 1 89 ? 7.064 9.389 -9.462 1.00 63.97 89 GLN A N 1
ATOM 680 C CA . GLN A 1 89 ? 5.870 9.044 -8.706 1.00 63.97 89 GLN A CA 1
ATOM 681 C C . GLN A 1 89 ? 4.845 8.443 -9.659 1.00 63.97 89 GLN A C 1
ATOM 683 O O . GLN A 1 89 ? 4.391 9.087 -10.608 1.00 63.97 89 GLN A O 1
ATOM 688 N N . CYS A 1 90 ? 4.454 7.212 -9.366 1.00 66.56 90 CYS A N 1
ATOM 689 C CA . CYS A 1 90 ? 3.458 6.482 -10.121 1.00 66.56 90 CYS A CA 1
ATOM 690 C C . CYS A 1 90 ? 2.260 6.235 -9.191 1.00 66.56 90 CYS A C 1
ATOM 692 O O . CYS A 1 90 ? 2.186 5.216 -8.517 1.00 66.56 90 CYS A O 1
ATOM 694 N N . VAL A 1 91 ? 1.304 7.167 -9.123 1.00 67.19 91 VAL A N 1
ATOM 695 C CA . VAL A 1 91 ? 0.178 7.040 -8.176 1.00 67.19 91 VAL A CA 1
ATOM 696 C C . VAL A 1 91 ? -0.949 6.182 -8.755 1.00 67.19 91 VAL A C 1
ATOM 698 O O . VAL A 1 91 ? -1.584 6.561 -9.736 1.00 67.19 91 VAL A O 1
ATOM 701 N N . LEU A 1 92 ? -1.246 5.063 -8.095 1.00 74.62 92 LEU A N 1
ATOM 702 C CA . LEU A 1 92 ? -2.485 4.294 -8.233 1.00 74.62 92 LEU A CA 1
ATOM 703 C C . LEU A 1 92 ? -2.962 4.019 -6.820 1.00 74.62 92 LEU A C 1
ATOM 705 O O . LEU A 1 92 ? -2.243 3.357 -6.084 1.00 74.62 92 LEU A O 1
ATOM 709 N N . ASN A 1 93 ? -4.146 4.515 -6.469 1.00 74.81 93 ASN A N 1
ATOM 710 C CA . ASN A 1 93 ? -4.758 4.238 -5.177 1.00 74.81 93 ASN A CA 1
ATOM 711 C C . ASN A 1 93 ? -5.477 2.892 -5.251 1.00 74.81 93 ASN A C 1
ATOM 713 O O . ASN A 1 93 ? -6.433 2.739 -6.015 1.00 74.81 93 ASN A O 1
ATOM 717 N N . VAL A 1 94 ? -5.008 1.919 -4.474 1.00 79.81 94 VAL A N 1
ATOM 718 C CA . VAL A 1 94 ? -5.663 0.615 -4.333 1.00 79.81 94 VAL A CA 1
ATOM 719 C C . VAL A 1 94 ? -5.973 0.385 -2.867 1.00 79.81 94 VAL A C 1
ATOM 721 O O . VAL A 1 94 ? -5.069 0.373 -2.040 1.00 79.81 94 VAL A O 1
ATOM 724 N N . ALA A 1 95 ? -7.247 0.168 -2.561 1.00 84.56 95 ALA A N 1
ATOM 725 C CA . ALA A 1 95 ? -7.694 -0.173 -1.223 1.00 84.56 95 ALA A CA 1
ATOM 726 C C . ALA A 1 95 ? -7.344 -1.642 -0.925 1.00 84.56 95 ALA A C 1
ATOM 728 O O . ALA A 1 95 ? -7.861 -2.555 -1.579 1.00 84.56 95 ALA A O 1
ATOM 729 N N . MET A 1 96 ? -6.442 -1.871 0.030 1.00 85.25 96 MET A N 1
ATOM 730 C CA . MET A 1 96 ? -5.923 -3.202 0.364 1.00 85.25 96 MET A CA 1
ATOM 731 C C . MET A 1 96 ? -6.003 -3.491 1.860 1.00 85.25 96 MET A C 1
ATOM 733 O O . MET A 1 96 ? -5.856 -2.590 2.686 1.00 85.25 96 MET A O 1
ATOM 737 N N . VAL A 1 97 ? -6.227 -4.761 2.203 1.00 89.81 97 VAL A N 1
ATOM 738 C CA . VAL A 1 97 ? -6.121 -5.232 3.590 1.00 89.81 97 VAL A CA 1
ATOM 739 C C . VAL A 1 97 ? -4.648 -5.347 4.001 1.00 89.81 97 VAL A C 1
ATOM 741 O O . VAL A 1 97 ? -3.795 -5.557 3.141 1.00 89.81 97 VAL A O 1
ATOM 744 N N . PRO A 1 98 ? -4.306 -5.231 5.294 1.00 87.25 98 PRO A N 1
ATOM 745 C CA . PRO A 1 98 ? -2.974 -5.579 5.773 1.00 87.25 98 PRO A CA 1
ATOM 746 C C . PRO A 1 98 ? -2.658 -7.056 5.515 1.00 87.25 98 PRO A C 1
ATOM 748 O O . PRO A 1 98 ? -3.504 -7.930 5.714 1.00 87.25 98 PRO A O 1
ATOM 751 N N . GLY A 1 99 ? -1.422 -7.353 5.123 1.00 87.94 99 GLY A N 1
ATOM 752 C CA . GLY A 1 99 ? -1.005 -8.712 4.796 1.00 87.94 99 GLY A CA 1
ATOM 753 C C . GLY A 1 99 ? 0.133 -8.779 3.787 1.00 87.94 99 GLY A C 1
ATOM 754 O O . GLY A 1 99 ? 0.664 -7.764 3.345 1.00 87.94 99 GLY A O 1
ATOM 755 N N . ASN A 1 100 ? 0.532 -10.003 3.442 1.00 89.31 100 ASN A N 1
ATOM 756 C CA . ASN A 1 100 ? 1.472 -10.236 2.350 1.00 89.31 100 ASN A CA 1
ATOM 757 C C . ASN A 1 100 ? 0.716 -10.200 1.025 1.00 89.31 100 ASN A C 1
ATOM 759 O O . ASN A 1 100 ? -0.220 -10.975 0.845 1.00 89.31 100 ASN A O 1
ATOM 763 N N . HIS A 1 101 ? 1.169 -9.354 0.108 1.00 89.06 101 HIS A N 1
ATOM 764 C CA . HIS A 1 101 ? 0.598 -9.224 -1.224 1.00 89.06 101 HIS A CA 1
ATOM 765 C C . HIS A 1 101 ? 1.674 -9.400 -2.281 1.00 89.06 101 HIS A C 1
ATOM 767 O O . HIS A 1 101 ? 2.752 -8.808 -2.194 1.00 89.06 101 HIS A O 1
ATOM 773 N N . PHE A 1 102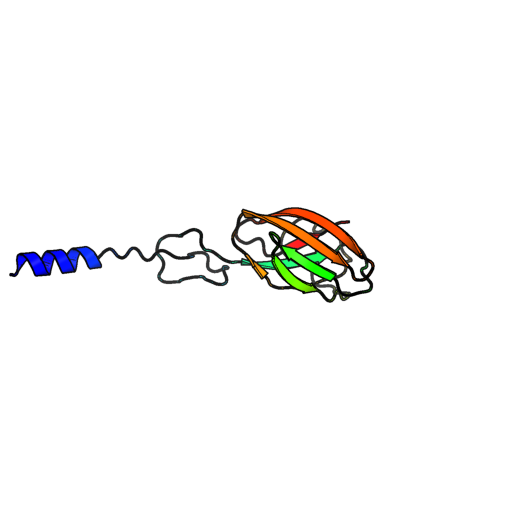 ? 1.374 -10.214 -3.287 1.00 90.62 102 PHE A N 1
ATOM 774 C CA . PHE A 1 102 ? 2.251 -10.399 -4.432 1.00 90.62 102 PHE A CA 1
ATOM 775 C C . PHE A 1 102 ? 1.977 -9.297 -5.451 1.00 90.62 102 PHE A C 1
ATOM 777 O O . PHE A 1 102 ? 0.881 -9.225 -6.007 1.00 90.62 102 PHE A O 1
ATOM 784 N N . VAL A 1 103 ? 2.963 -8.439 -5.699 1.00 88.75 103 VAL A N 1
ATOM 785 C CA . VAL A 1 103 ? 2.861 -7.337 -6.657 1.00 88.75 103 VAL A CA 1
ATOM 786 C C . VAL A 1 103 ? 3.697 -7.681 -7.878 1.00 88.75 103 VAL A C 1
ATOM 788 O O . VAL A 1 103 ? 4.880 -7.995 -7.759 1.00 88.75 103 VAL A O 1
ATOM 791 N N . ARG A 1 104 ? 3.076 -7.595 -9.054 1.00 89.44 104 ARG A N 1
ATOM 792 C CA . ARG A 1 104 ? 3.724 -7.728 -10.359 1.00 89.44 104 ARG A CA 1
ATOM 793 C C . ARG A 1 104 ? 3.467 -6.469 -11.169 1.00 89.44 104 ARG A C 1
ATOM 795 O O . ARG A 1 104 ? 2.321 -6.062 -11.347 1.00 89.44 104 ARG A O 1
ATOM 802 N N . VAL A 1 105 ? 4.535 -5.885 -11.681 1.00 87.25 105 VAL A N 1
ATOM 803 C CA . VAL A 1 105 ? 4.525 -4.687 -12.514 1.00 87.25 105 VAL A CA 1
ATOM 804 C C . VAL A 1 105 ? 5.005 -5.072 -13.898 1.00 87.25 105 VAL A C 1
ATOM 806 O O . VAL A 1 105 ? 6.019 -5.750 -14.023 1.00 87.25 105 VAL A O 1
ATOM 809 N N . GLU A 1 106 ? 4.276 -4.660 -14.926 1.00 88.56 106 GLU A N 1
ATOM 810 C CA . GLU A 1 106 ? 4.617 -4.934 -16.321 1.00 88.56 106 GLU A CA 1
ATOM 811 C C . GLU A 1 106 ? 4.662 -3.622 -17.105 1.00 88.56 106 GLU A C 1
ATOM 813 O O . GLU A 1 106 ? 3.654 -2.920 -17.201 1.00 88.56 106 GLU A O 1
ATOM 818 N N . ALA A 1 107 ? 5.835 -3.275 -17.630 1.00 83.56 107 ALA A N 1
ATOM 819 C CA . ALA A 1 107 ? 6.023 -2.113 -18.490 1.00 83.56 107 ALA A CA 1
ATOM 820 C C . ALA A 1 107 ? 5.619 -2.398 -19.941 1.00 83.56 107 ALA A C 1
ATOM 822 O O . ALA A 1 107 ? 5.567 -3.544 -20.385 1.00 83.56 107 ALA A O 1
ATOM 823 N N . GLU A 1 108 ? 5.364 -1.329 -20.698 1.00 83.25 108 GLU A N 1
ATOM 824 C CA . GLU A 1 108 ? 5.022 -1.397 -22.125 1.00 83.25 108 GLU A CA 1
ATOM 825 C C . GLU A 1 108 ? 6.112 -2.068 -22.983 1.00 83.25 108 GLU A C 1
ATOM 827 O O . GLU A 1 108 ? 5.806 -2.696 -23.995 1.00 83.25 108 GLU A O 1
ATOM 832 N N . ASP A 1 109 ? 7.378 -1.992 -22.561 1.00 82.25 109 ASP A N 1
ATOM 833 C CA . ASP A 1 109 ? 8.511 -2.644 -23.227 1.00 82.25 109 ASP A CA 1
ATOM 834 C C . ASP A 1 109 ? 8.644 -4.150 -22.912 1.00 82.25 109 ASP A C 1
ATOM 836 O O . ASP A 1 109 ? 9.527 -4.820 -23.450 1.00 82.25 109 ASP A O 1
ATOM 840 N N . GLY A 1 110 ? 7.756 -4.694 -22.071 1.00 83.19 110 GLY A N 1
ATOM 841 C CA . GLY A 1 110 ? 7.762 -6.087 -21.630 1.00 83.19 110 GLY A CA 1
ATOM 842 C C . GLY A 1 110 ? 8.631 -6.361 -20.400 1.00 83.19 110 GLY A C 1
ATOM 843 O O . GLY A 1 110 ? 8.731 -7.517 -19.984 1.00 83.19 110 GLY A O 1
ATOM 844 N N . THR A 1 111 ? 9.246 -5.339 -19.797 1.00 84.75 111 THR A N 1
ATOM 845 C CA . THR A 1 111 ? 9.977 -5.486 -18.533 1.00 84.75 111 THR A CA 1
ATOM 846 C C . THR A 1 111 ? 9.009 -5.827 -17.402 1.00 84.75 111 THR A C 1
ATOM 848 O O . THR A 1 111 ? 7.938 -5.227 -17.279 1.00 84.75 111 THR A O 1
ATOM 851 N N . VAL A 1 112 ? 9.385 -6.800 -16.569 1.00 87.81 112 VAL A N 1
ATOM 852 C CA . VAL A 1 112 ? 8.568 -7.277 -15.450 1.00 87.81 112 VAL A CA 1
ATOM 853 C C . VAL A 1 112 ? 9.350 -7.163 -14.150 1.00 87.81 112 VAL A C 1
ATOM 855 O O . VAL A 1 112 ? 10.460 -7.682 -14.054 1.00 87.81 112 VAL A O 1
ATOM 858 N N . TRP A 1 113 ? 8.725 -6.558 -13.142 1.00 85.81 113 TRP A N 1
ATOM 859 C CA . TRP A 1 113 ? 9.205 -6.549 -11.761 1.00 85.81 113 TRP A CA 1
ATOM 860 C C . TRP A 1 113 ? 8.189 -7.251 -10.875 1.00 85.81 113 TRP A C 1
ATOM 862 O O . TRP A 1 113 ? 6.994 -6.963 -10.947 1.00 85.81 113 TRP A O 1
ATOM 872 N N . GLU A 1 114 ? 8.642 -8.170 -10.032 1.00 89.19 114 GLU A N 1
ATOM 873 C CA . GLU A 1 114 ? 7.762 -8.906 -9.133 1.00 89.19 114 GLU A CA 1
ATOM 874 C C . GLU A 1 114 ? 8.383 -9.072 -7.753 1.00 89.19 114 GLU A C 1
ATOM 876 O O . GLU A 1 114 ? 9.552 -9.426 -7.610 1.00 89.19 114 GLU A O 1
ATOM 881 N N . ASN A 1 115 ? 7.590 -8.800 -6.719 1.00 87.38 115 ASN A N 1
ATOM 882 C CA . ASN A 1 115 ? 8.000 -9.016 -5.341 1.00 87.38 115 ASN A CA 1
ATOM 883 C C . ASN A 1 115 ? 6.775 -9.180 -4.432 1.00 87.38 115 ASN A C 1
ATOM 885 O O . ASN A 1 115 ? 5.666 -8.749 -4.753 1.00 87.38 115 ASN A O 1
ATOM 889 N N . THR A 1 116 ? 6.972 -9.812 -3.277 1.00 88.69 116 THR A N 1
ATOM 890 C CA . THR A 1 116 ? 5.952 -9.885 -2.228 1.00 88.69 116 THR A CA 1
ATOM 891 C C . THR A 1 116 ? 6.209 -8.802 -1.195 1.00 88.69 116 THR A C 1
ATOM 893 O O . THR A 1 116 ? 7.281 -8.749 -0.592 1.00 88.69 116 THR A O 1
ATOM 896 N N . TYR A 1 117 ? 5.204 -7.970 -0.950 1.00 84.69 117 TYR A N 1
ATOM 897 C CA . TYR A 1 117 ? 5.277 -6.882 0.014 1.00 84.69 117 TYR A CA 1
ATOM 898 C C . TYR A 1 117 ? 4.372 -7.162 1.208 1.00 84.69 117 TYR A C 1
ATOM 900 O O . TYR A 1 117 ? 3.217 -7.555 1.050 1.00 84.69 117 TYR A O 1
ATOM 908 N N . LEU A 1 118 ? 4.897 -6.929 2.411 1.00 85.50 118 LEU A N 1
ATOM 909 C CA . LEU A 1 118 ? 4.116 -6.967 3.642 1.00 85.50 118 LEU A CA 1
ATOM 910 C C . LEU A 1 118 ? 3.502 -5.588 3.898 1.00 85.50 118 LEU A C 1
ATOM 912 O O . LEU A 1 118 ? 4.188 -4.669 4.353 1.00 85.50 118 LEU A O 1
ATOM 916 N N . LEU A 1 119 ? 2.202 -5.464 3.650 1.00 83.25 119 LEU A N 1
ATOM 917 C CA . LEU A 1 119 ? 1.408 -4.297 4.004 1.00 83.25 119 LEU A CA 1
ATOM 918 C C . LEU A 1 119 ? 1.059 -4.331 5.488 1.00 83.25 119 LEU A C 1
ATOM 920 O O . LEU A 1 119 ? 0.360 -5.228 5.961 1.00 83.25 119 LEU A O 1
ATOM 924 N N . LYS A 1 120 ? 1.551 -3.340 6.229 1.00 81.88 120 LYS A N 1
ATOM 925 C CA . LYS A 1 120 ? 1.138 -3.099 7.616 1.00 81.88 120 LYS A CA 1
ATOM 926 C C . LYS A 1 120 ? -0.069 -2.167 7.644 1.00 81.88 120 LYS A C 1
ATOM 928 O O . LYS A 1 120 ? -0.281 -1.397 6.710 1.00 81.88 120 LYS A O 1
ATOM 933 N N . GLU A 1 121 ? -0.818 -2.199 8.742 1.00 78.81 121 GLU A N 1
ATOM 934 C CA . GLU A 1 121 ? -1.814 -1.166 9.040 1.00 78.81 121 GLU A CA 1
ATOM 935 C C . GLU A 1 121 ? -1.170 0.222 8.905 1.00 78.81 121 GLU A C 1
ATOM 937 O O . GLU A 1 121 ? -0.033 0.426 9.343 1.00 78.81 121 GLU A O 1
ATOM 942 N N . ASN A 1 122 ? -1.879 1.159 8.271 1.00 71.56 122 ASN A N 1
ATOM 943 C CA . ASN A 1 122 ? -1.394 2.513 7.976 1.00 71.56 122 ASN A CA 1
ATOM 944 C C . ASN A 1 122 ? -0.187 2.602 7.016 1.00 71.56 122 ASN A C 1
ATOM 946 O O . ASN A 1 122 ? 0.413 3.670 6.883 1.00 71.56 122 ASN A O 1
ATOM 950 N N . CYS A 1 123 ? 0.172 1.518 6.318 1.00 72.25 123 CYS A N 1
ATOM 951 C CA . CYS A 1 123 ? 1.158 1.562 5.239 1.00 72.25 123 CYS A CA 1
ATOM 952 C C . CYS A 1 123 ? 0.475 2.011 3.938 1.00 72.25 123 CYS A C 1
ATOM 954 O O . CYS A 1 123 ? -0.146 1.210 3.248 1.00 72.25 123 CYS A O 1
ATOM 956 N N . LEU A 1 124 ? 0.586 3.299 3.619 1.00 69.00 124 LEU A N 1
ATOM 957 C CA . LEU A 1 124 ? -0.064 3.944 2.472 1.00 69.00 124 LEU A CA 1
ATOM 958 C C . LEU A 1 124 ? 0.820 3.992 1.217 1.00 69.00 124 LEU A C 1
ATOM 960 O O . LEU A 1 124 ? 0.400 4.520 0.191 1.00 69.00 124 LEU A O 1
ATOM 964 N N . SER A 1 125 ? 2.049 3.466 1.262 1.00 69.94 125 SER A N 1
ATOM 965 C CA . SER A 1 125 ? 2.940 3.469 0.100 1.00 69.94 125 SER A CA 1
ATOM 966 C C . SER A 1 125 ? 3.938 2.313 0.043 1.00 69.94 125 SER A C 1
ATOM 968 O O . SER A 1 125 ? 4.460 1.895 1.074 1.00 69.94 125 SER A O 1
ATOM 970 N N . ILE A 1 126 ? 4.234 1.833 -1.172 1.00 74.00 126 ILE A N 1
ATOM 971 C CA . ILE A 1 126 ? 5.286 0.841 -1.454 1.00 74.00 126 ILE A CA 1
ATOM 972 C C . ILE A 1 126 ? 6.248 1.381 -2.511 1.00 74.00 126 ILE A C 1
ATOM 974 O O . ILE A 1 126 ? 5.806 1.826 -3.570 1.00 74.00 126 ILE A O 1
ATOM 978 N N . LEU A 1 127 ? 7.553 1.261 -2.255 1.00 73.81 127 LEU A N 1
ATOM 979 C CA . LEU A 1 127 ? 8.590 1.403 -3.273 1.00 73.81 127 LEU A CA 1
ATOM 980 C C . LEU A 1 127 ? 8.805 0.077 -4.016 1.00 73.81 127 LEU A C 1
ATOM 982 O O . LEU A 1 127 ? 9.188 -0.935 -3.426 1.00 73.81 127 LEU A O 1
ATOM 986 N N . ILE A 1 128 ? 8.580 0.107 -5.323 1.00 72.69 128 ILE A N 1
ATOM 987 C CA . ILE 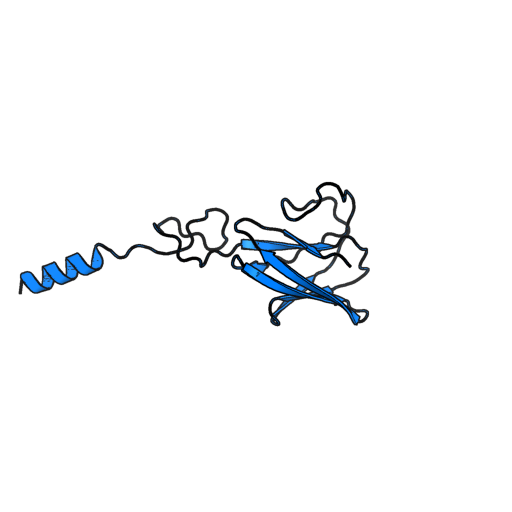A 1 128 ? 8.979 -0.931 -6.263 1.00 72.69 128 ILE A CA 1
ATOM 988 C C . ILE A 1 128 ? 10.369 -0.558 -6.765 1.00 72.69 128 ILE A C 1
ATOM 990 O O . ILE A 1 128 ? 10.547 0.462 -7.432 1.00 72.69 128 ILE A O 1
ATOM 994 N N . THR A 1 129 ? 11.351 -1.366 -6.389 1.00 66.88 129 THR A N 1
ATOM 995 C CA . THR A 1 129 ? 12.704 -1.297 -6.937 1.00 66.88 129 THR A CA 1
ATOM 996 C C . THR A 1 129 ? 12.835 -2.299 -8.073 1.00 66.88 129 THR A C 1
ATOM 998 O O . THR A 1 129 ? 12.127 -3.310 -8.098 1.00 66.88 129 THR A O 1
ATOM 1001 N N . ASP A 1 130 ? 13.737 -1.992 -8.992 1.00 62.12 130 ASP A N 1
ATOM 1002 C CA . ASP A 1 130 ? 14.238 -2.912 -10.004 1.00 62.12 130 ASP A CA 1
ATOM 1003 C C . ASP A 1 130 ? 14.976 -4.129 -9.423 1.00 62.12 130 ASP A C 1
ATOM 1005 O O . ASP A 1 130 ? 15.500 -4.043 -8.284 1.00 62.12 130 ASP A O 1
#

pLDDT: mean 75.36, std 14.16, range [46.75, 93.69]

Foldseek 3Di:
DVVVVVVVVVVVVPPQQEWQCDPQFPGHDVSHPYYPQPGWHWAFEFEADDDPAWKWKDKQNRTQDIWDWDWDQDDAPDEDDPPSRGGTGTGDTDTDGFAWIWMWMAGPVGDIFIDIDGGDVVNRYYYGYD